Protein AF-A0A528B0G7-F1 (afdb_monomer_lite)

Foldseek 3Di:
DCVVDPDDDDDDDQPPPPHPPGDDDVVRVVVVVVVVVVVVVVCVVVVDD

pLDDT: mean 89.15, std 11.33, range [50.62, 98.12]

Sequence (49 aa):
IKDYCPVVEFGLVGKTMHMVDERVALAELETLTQIYQRFIEDWFERGIP

Radius of gyration: 14.87 Å; chains: 1; bounding box: 38×24×32 Å

Structure (mmCIF, N/CA/C/O backbone):
data_AF-A0A528B0G7-F1
#
_entry.id   AF-A0A528B0G7-F1
#
loop_
_atom_site.group_PDB
_atom_site.id
_atom_site.type_symbol
_atom_site.label_atom_id
_atom_site.label_alt_id
_atom_site.label_comp_id
_atom_site.label_asym_id
_atom_site.label_entity_id
_atom_site.label_seq_id
_atom_site.pdbx_PDB_ins_code
_atom_site.Cartn_x
_atom_site.Cartn_y
_atom_site.Cartn_z
_atom_site.occupancy
_atom_site.B_iso_or_equiv
_atom_site.auth_seq_id
_atom_site.auth_comp_id
_atom_site.auth_asym_id
_atom_site.auth_atom_id
_atom_site.pdbx_PDB_model_num
ATOM 1 N N . ILE A 1 1 ? -1.953 -13.750 16.729 1.00 63.50 1 ILE A N 1
ATOM 2 C CA . ILE A 1 1 ? -2.334 -12.360 16.341 1.00 63.50 1 ILE A CA 1
ATOM 3 C C . ILE A 1 1 ? -3.710 -12.351 15.687 1.00 63.50 1 ILE A C 1
ATOM 5 O O . ILE A 1 1 ? -4.599 -11.720 16.237 1.00 63.50 1 ILE A O 1
ATOM 9 N N . LYS A 1 2 ? -3.926 -13.113 14.606 1.00 65.94 2 LYS A N 1
ATOM 10 C CA . LYS A 1 2 ? -5.256 -13.291 13.995 1.00 65.94 2 LYS A CA 1
ATOM 11 C C . LYS A 1 2 ? -6.317 -13.846 14.966 1.00 65.94 2 LYS A C 1
ATOM 13 O O . LYS A 1 2 ? -7.488 -13.517 14.846 1.00 65.94 2 LYS A O 1
ATOM 18 N N . ASP A 1 3 ? -5.897 -14.629 15.960 1.00 79.69 3 ASP A N 1
ATOM 19 C CA . ASP A 1 3 ? -6.788 -15.158 17.009 1.00 79.69 3 ASP A CA 1
ATOM 20 C C . ASP A 1 3 ? -7.230 -14.097 18.031 1.00 79.69 3 ASP A C 1
ATOM 22 O O . ASP A 1 3 ? -8.135 -14.341 18.821 1.00 79.69 3 ASP A O 1
ATOM 26 N N . TYR A 1 4 ? -6.591 -12.922 18.021 1.00 87.38 4 TYR A N 1
ATOM 27 C CA . TYR A 1 4 ? -6.858 -11.831 18.960 1.00 87.38 4 TYR A CA 1
ATOM 28 C C . TYR A 1 4 ? -7.535 -10.625 18.302 1.00 87.38 4 TYR A C 1
ATOM 30 O O . TYR A 1 4 ? -8.245 -9.893 18.986 1.00 87.38 4 TYR A O 1
ATOM 38 N N . CYS A 1 5 ? -7.358 -10.409 16.995 1.00 83.50 5 CYS A N 1
ATOM 39 C CA . CYS A 1 5 ? -8.160 -9.444 16.249 1.00 83.50 5 CYS A CA 1
ATOM 40 C C . CYS A 1 5 ? -8.346 -9.860 14.780 1.00 83.50 5 CYS A C 1
ATOM 42 O O . CYS A 1 5 ? -7.495 -10.565 14.226 1.00 83.50 5 CYS A O 1
ATOM 44 N N . PRO A 1 6 ? -9.436 -9.415 14.128 1.00 86.75 6 PRO A N 1
ATOM 45 C CA . PRO A 1 6 ? -9.609 -9.593 12.694 1.00 86.75 6 PRO A CA 1
ATOM 46 C C . PRO A 1 6 ? -8.477 -8.891 11.934 1.00 86.75 6 PRO A C 1
ATOM 48 O O . PRO A 1 6 ? -8.353 -7.670 11.980 1.00 86.75 6 PRO A O 1
ATOM 51 N N . VAL A 1 7 ? -7.661 -9.672 11.227 1.00 88.81 7 VAL A N 1
ATOM 52 C CA . VAL A 1 7 ? -6.581 -9.169 10.370 1.00 88.81 7 VAL A CA 1
ATOM 53 C C . VAL A 1 7 ? -6.878 -9.551 8.929 1.00 88.81 7 VAL A C 1
ATOM 55 O O . VAL A 1 7 ? -7.214 -10.704 8.642 1.00 88.81 7 VAL A O 1
ATOM 58 N N . VAL A 1 8 ? -6.721 -8.582 8.033 1.00 87.88 8 VAL A N 1
ATOM 59 C CA . VAL A 1 8 ? -6.730 -8.782 6.585 1.00 87.88 8 VAL A CA 1
ATOM 60 C C . VAL A 1 8 ? -5.366 -8.360 6.054 1.00 87.88 8 VAL A C 1
ATOM 62 O O . VAL A 1 8 ? -4.860 -7.304 6.423 1.00 87.88 8 VAL A O 1
ATOM 65 N N . GLU A 1 9 ? -4.783 -9.189 5.195 1.00 91.06 9 GLU A N 1
ATOM 66 C CA . GLU A 1 9 ? -3.507 -8.929 4.536 1.00 91.06 9 GLU A CA 1
ATOM 67 C C . GLU A 1 9 ? -3.715 -8.998 3.022 1.00 91.06 9 GLU A C 1
ATOM 69 O O . GLU A 1 9 ? -4.272 -9.969 2.505 1.00 91.06 9 GLU A O 1
ATOM 74 N N . PHE A 1 10 ? -3.312 -7.943 2.321 1.00 91.81 10 PHE A N 1
ATOM 75 C CA . PHE A 1 10 ? -3.341 -7.854 0.867 1.00 91.81 10 PHE A CA 1
ATOM 76 C C . PHE A 1 10 ? -2.249 -6.891 0.396 1.00 91.81 10 PHE A C 1
ATOM 78 O O . PHE A 1 10 ? -1.798 -6.030 1.149 1.00 91.81 10 PHE A O 1
ATOM 85 N N . GLY A 1 11 ? -1.823 -7.040 -0.855 1.00 92.44 11 GLY A N 1
ATOM 86 C CA . GLY A 1 11 ? -0.754 -6.240 -1.439 1.00 92.44 11 GLY A CA 1
ATOM 87 C C . GLY A 1 11 ? -0.571 -6.534 -2.924 1.00 92.44 11 GLY A C 1
ATOM 88 O O . GLY A 1 11 ? -1.407 -7.188 -3.550 1.00 92.44 11 GLY A O 1
ATOM 89 N N . LEU A 1 12 ? 0.527 -6.035 -3.4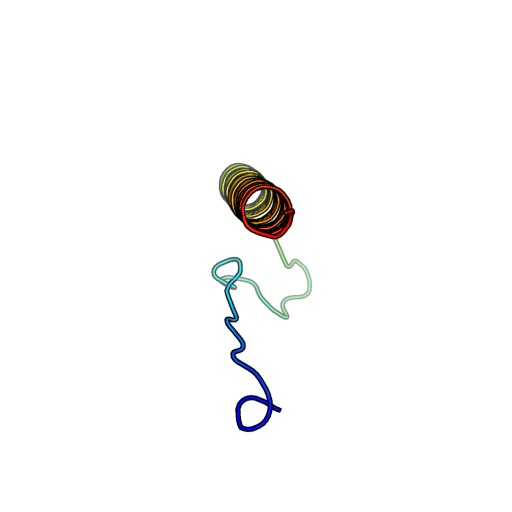89 1.00 94.31 12 LEU A N 1
ATOM 90 C CA . LEU A 1 12 ? 0.880 -6.246 -4.893 1.00 94.31 12 LEU A CA 1
ATOM 91 C C . LEU A 1 12 ? 1.223 -7.714 -5.166 1.00 94.31 12 LEU A C 1
ATOM 93 O O . LEU A 1 12 ? 1.754 -8.422 -4.308 1.00 94.31 12 LEU A O 1
ATOM 97 N N . VAL A 1 13 ? 0.985 -8.160 -6.40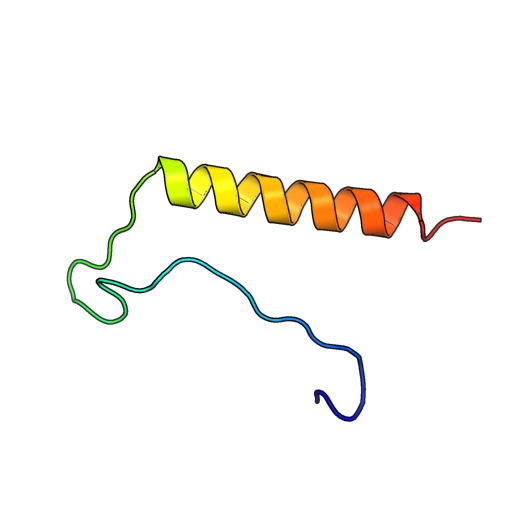0 1.00 88.75 13 VAL A N 1
ATOM 98 C CA . VAL A 1 13 ? 1.439 -9.480 -6.845 1.00 88.75 13 VAL A CA 1
ATOM 99 C C . VAL A 1 13 ? 2.956 -9.431 -7.026 1.00 88.75 13 VAL A C 1
ATOM 101 O O . VAL A 1 13 ? 3.462 -8.815 -7.962 1.00 88.75 13 VAL A O 1
ATOM 104 N N . GLY A 1 14 ? 3.683 -10.098 -6.131 1.00 84.31 14 GLY A N 1
ATOM 105 C CA . GLY A 1 14 ? 5.145 -10.093 -6.043 1.00 84.31 14 GLY A CA 1
ATOM 106 C C . GLY A 1 14 ? 5.887 -10.823 -7.168 1.00 84.31 14 GLY A C 1
ATOM 107 O O . GLY A 1 14 ? 6.720 -11.678 -6.886 1.00 84.31 14 GLY A O 1
ATOM 108 N N . LYS A 1 15 ? 5.618 -10.513 -8.444 1.00 90.25 15 LYS A N 1
ATOM 109 C CA . LYS A 1 15 ? 6.247 -11.184 -9.603 1.00 90.25 15 LYS A CA 1
ATOM 110 C C . LYS A 1 15 ? 7.779 -11.114 -9.588 1.00 90.25 15 LYS A C 1
ATOM 112 O O . LYS A 1 15 ? 8.429 -12.027 -10.086 1.00 90.25 15 LYS A O 1
ATOM 117 N N . THR A 1 16 ? 8.340 -10.046 -9.026 1.00 93.31 16 THR A N 1
ATOM 118 C CA . THR A 1 16 ? 9.789 -9.845 -8.852 1.00 93.31 16 THR A CA 1
ATOM 119 C C . THR A 1 16 ? 10.183 -9.711 -7.379 1.00 93.31 16 THR A C 1
ATOM 121 O O . THR A 1 16 ? 11.228 -9.137 -7.084 1.00 93.31 16 THR A O 1
ATOM 124 N N . MET A 1 17 ? 9.335 -10.159 -6.448 1.00 91.81 17 MET A N 1
ATOM 125 C CA . MET A 1 17 ? 9.584 -10.000 -5.013 1.00 91.81 17 MET A CA 1
ATOM 126 C C . MET A 1 17 ? 10.876 -10.724 -4.614 1.00 91.81 17 MET A C 1
ATOM 128 O O . MET A 1 17 ? 11.100 -11.859 -5.038 1.00 91.81 17 MET A O 1
ATOM 132 N N . HIS A 1 18 ? 11.723 -10.063 -3.819 1.00 93.81 18 HIS A N 1
ATOM 133 C CA . HIS A 1 18 ? 13.045 -10.550 -3.393 1.00 93.81 18 HIS A CA 1
ATOM 134 C C . HIS A 1 18 ? 14.107 -10.672 -4.504 1.00 93.81 18 HIS A C 1
ATOM 136 O O . HIS A 1 18 ? 15.152 -11.292 -4.295 1.00 93.81 18 HIS A O 1
ATOM 142 N N . MET A 1 19 ? 13.883 -10.074 -5.676 1.00 95.94 19 MET A N 1
ATOM 143 C CA . MET A 1 19 ? 14.922 -9.923 -6.700 1.00 95.94 19 MET A CA 1
ATOM 144 C C . MET A 1 19 ? 15.748 -8.653 -6.457 1.00 95.94 19 MET A C 1
ATOM 146 O O . MET A 1 19 ? 15.275 -7.700 -5.849 1.00 95.94 19 MET A O 1
ATOM 150 N N . VAL A 1 20 ? 16.983 -8.614 -6.971 1.00 96.50 20 VAL A N 1
ATOM 151 C CA . VAL A 1 20 ? 17.850 -7.418 -6.876 1.00 96.50 20 VAL A CA 1
ATOM 152 C C . VAL A 1 20 ? 17.204 -6.194 -7.543 1.00 96.50 20 VAL A C 1
ATOM 154 O O . VAL A 1 20 ? 17.344 -5.085 -7.042 1.00 96.50 20 VAL A O 1
ATOM 157 N N . ASP A 1 21 ? 16.482 -6.408 -8.646 1.00 94.88 21 ASP A N 1
ATOM 158 C CA . ASP A 1 21 ? 15.692 -5.390 -9.357 1.00 94.88 21 ASP A CA 1
ATOM 159 C C . ASP A 1 21 ? 14.189 -5.662 -9.164 1.00 94.88 21 ASP A C 1
ATOM 161 O O . ASP A 1 21 ? 13.464 -6.010 -10.100 1.00 94.88 21 ASP A O 1
ATOM 165 N N . GLU A 1 22 ? 13.734 -5.604 -7.911 1.00 95.81 22 GLU A N 1
ATOM 166 C CA . GLU A 1 22 ? 12.315 -5.707 -7.579 1.00 95.81 22 GLU A CA 1
ATOM 167 C C . GLU A 1 22 ? 11.555 -4.473 -8.089 1.00 95.81 22 GLU A C 1
ATOM 169 O O . GLU A 1 22 ? 11.882 -3.333 -7.761 1.00 95.81 22 GLU A O 1
ATOM 174 N N . ARG A 1 23 ? 10.521 -4.702 -8.904 1.00 95.00 23 ARG A N 1
ATOM 175 C CA . ARG A 1 23 ? 9.733 -3.648 -9.542 1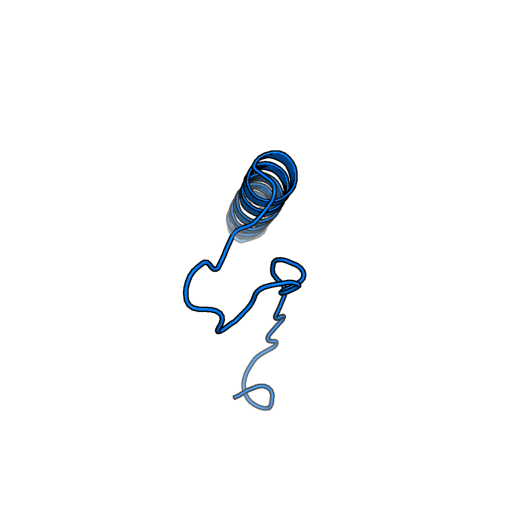.00 95.00 23 ARG A CA 1
ATOM 176 C C . ARG A 1 23 ? 8.279 -4.050 -9.726 1.00 95.00 23 ARG A C 1
ATOM 178 O O . ARG A 1 23 ? 7.932 -5.223 -9.826 1.00 95.00 23 ARG A O 1
ATOM 185 N N . VAL A 1 24 ? 7.433 -3.043 -9.868 1.00 95.31 24 VAL A N 1
ATOM 186 C CA . VAL A 1 24 ? 6.003 -3.202 -10.123 1.00 95.31 24 VAL A CA 1
ATOM 187 C C . VAL A 1 24 ? 5.546 -2.197 -11.174 1.00 95.31 24 VAL A C 1
ATOM 189 O O . VAL A 1 24 ? 6.201 -1.176 -11.394 1.00 95.31 24 VAL A O 1
ATOM 192 N N . ALA A 1 25 ? 4.432 -2.480 -11.850 1.00 95.69 25 ALA A N 1
ATOM 193 C CA . ALA A 1 25 ? 3.803 -1.493 -12.711 1.00 95.69 25 ALA A CA 1
ATOM 194 C C . ALA A 1 25 ? 3.254 -0.334 -11.866 1.00 95.69 25 ALA A C 1
ATOM 196 O O . ALA A 1 25 ? 2.571 -0.553 -10.866 1.00 95.69 25 ALA A O 1
ATOM 197 N N . LEU A 1 26 ? 3.494 0.903 -12.305 1.00 96.38 26 LEU A N 1
ATOM 198 C CA . LEU A 1 26 ? 3.010 2.091 -11.599 1.00 96.38 26 LEU A CA 1
ATOM 199 C C . LEU A 1 26 ? 1.484 2.064 -11.403 1.00 96.38 26 LEU A C 1
ATOM 201 O O . LEU A 1 26 ? 1.004 2.370 -10.320 1.00 96.38 26 LEU A O 1
ATOM 205 N N . ALA A 1 27 ? 0.738 1.590 -12.404 1.00 97.06 27 ALA A N 1
ATOM 206 C CA . ALA A 1 27 ? -0.714 1.449 -12.317 1.00 97.06 27 ALA A CA 1
ATOM 207 C C . ALA A 1 27 ? -1.170 0.502 -11.186 1.00 97.06 27 ALA A C 1
ATOM 209 O O . ALA A 1 27 ? -2.196 0.747 -10.551 1.00 97.06 27 ALA A O 1
ATOM 210 N N . GLU A 1 28 ? -0.419 -0.571 -10.902 1.00 95.81 28 GLU A N 1
ATOM 211 C CA . GLU A 1 28 ? -0.735 -1.474 -9.786 1.00 95.81 28 GLU A CA 1
ATOM 212 C C . GLU A 1 28 ? -0.435 -0.800 -8.438 1.00 95.81 28 GLU A C 1
ATOM 214 O O . GLU A 1 28 ? -1.221 -0.941 -7.501 1.00 95.81 28 GLU A O 1
ATOM 219 N N . LEU A 1 29 ? 0.650 -0.017 -8.353 1.00 95.69 29 LEU A N 1
ATOM 220 C CA . LEU A 1 29 ? 0.975 0.776 -7.164 1.00 95.69 29 LEU A CA 1
ATOM 221 C C . LEU A 1 29 ? -0.113 1.820 -6.872 1.00 95.69 29 LEU A C 1
ATOM 223 O O . LEU A 1 29 ? -0.613 1.877 -5.752 1.00 95.69 29 LEU A O 1
ATOM 227 N N . GLU A 1 30 ? -0.521 2.592 -7.880 1.00 97.94 30 GLU A N 1
ATOM 228 C CA . GLU A 1 30 ? -1.589 3.595 -7.771 1.00 97.94 30 GLU A CA 1
ATOM 229 C C . GLU A 1 30 ? -2.918 2.965 -7.338 1.00 97.94 30 GLU A C 1
ATOM 231 O O . GLU A 1 30 ? -3.599 3.484 -6.451 1.00 97.94 30 GLU A O 1
ATOM 236 N N . THR A 1 31 ? -3.261 1.808 -7.910 1.00 97.31 31 THR A N 1
ATOM 237 C CA . THR A 1 31 ? -4.464 1.056 -7.528 1.00 97.31 31 THR A CA 1
ATOM 238 C C . THR A 1 31 ? -4.403 0.634 -6.061 1.00 97.31 31 THR A C 1
ATOM 240 O O . THR A 1 31 ? -5.375 0.811 -5.325 1.00 97.31 31 THR A O 1
ATOM 243 N N . LEU A 1 32 ? -3.262 0.110 -5.600 1.00 97.12 32 LEU A N 1
ATOM 244 C CA . LEU A 1 32 ? -3.102 -0.282 -4.202 1.00 97.12 32 LEU A CA 1
ATOM 245 C C . LEU A 1 32 ? -3.218 0.926 -3.261 1.00 97.12 32 LEU A C 1
ATOM 247 O O . LEU A 1 32 ? -3.882 0.830 -2.229 1.00 97.12 32 LEU A O 1
ATOM 251 N N . THR A 1 33 ? -2.643 2.075 -3.630 1.00 97.06 33 THR A N 1
ATOM 252 C CA . THR A 1 33 ? -2.792 3.327 -2.874 1.00 97.06 33 THR A CA 1
ATOM 253 C C . THR A 1 33 ? -4.259 3.733 -2.732 1.00 97.06 33 THR A C 1
ATOM 255 O O . THR A 1 33 ? -4.696 4.029 -1.621 1.00 97.06 33 THR A O 1
ATOM 258 N N . GLN A 1 34 ? -5.039 3.685 -3.817 1.00 98.12 34 GLN A N 1
ATOM 259 C CA . GLN A 1 34 ? -6.471 4.010 -3.786 1.00 98.12 34 GLN A CA 1
ATOM 260 C C . GLN A 1 34 ? -7.265 3.066 -2.875 1.00 98.12 34 GLN A C 1
ATOM 262 O O . GLN A 1 34 ? -8.147 3.515 -2.145 1.00 98.12 34 GLN A O 1
ATOM 267 N N . ILE A 1 35 ? -6.941 1.768 -2.877 1.00 96.88 35 ILE A N 1
ATOM 268 C CA . ILE A 1 35 ? -7.590 0.786 -1.997 1.00 96.88 35 ILE A CA 1
ATOM 269 C C . ILE A 1 35 ? -7.317 1.115 -0.525 1.00 96.88 35 ILE A C 1
ATOM 271 O O . ILE A 1 35 ? -8.254 1.136 0.272 1.00 96.88 35 ILE A O 1
ATOM 275 N N . TYR A 1 36 ? -6.062 1.397 -0.159 1.00 96.31 36 TYR A N 1
ATOM 276 C CA . TYR A 1 36 ? -5.720 1.769 1.217 1.00 96.31 36 TYR A CA 1
ATOM 277 C C . TYR A 1 36 ? -6.389 3.070 1.648 1.00 96.31 36 TYR A C 1
ATOM 279 O O . TYR A 1 36 ? -6.932 3.127 2.750 1.00 96.31 36 TYR A O 1
ATOM 287 N N . GLN A 1 37 ? -6.382 4.090 0.788 1.00 96.75 37 GLN A N 1
ATOM 288 C CA . GLN A 1 37 ? -7.047 5.358 1.069 1.00 96.75 37 GLN A CA 1
ATOM 289 C C . GLN A 1 37 ? -8.536 5.138 1.358 1.00 96.75 37 GLN A C 1
ATOM 291 O O . GLN A 1 37 ? -9.001 5.482 2.442 1.00 96.75 37 GLN A O 1
ATOM 296 N N . ARG A 1 38 ? -9.245 4.472 0.440 1.00 96.06 38 ARG A N 1
ATOM 297 C CA . ARG A 1 38 ? -10.664 4.127 0.583 1.00 96.06 38 ARG A CA 1
ATOM 298 C C . ARG A 1 38 ? -10.932 3.345 1.868 1.00 96.06 38 ARG A C 1
ATOM 300 O O . ARG A 1 38 ? -11.901 3.614 2.562 1.00 96.06 38 ARG A O 1
ATOM 307 N N . PHE A 1 39 ? -10.086 2.367 2.189 1.00 93.44 39 PHE A N 1
ATOM 308 C CA . PHE A 1 39 ? -10.243 1.552 3.394 1.00 93.44 39 PHE A CA 1
ATOM 309 C C . PHE A 1 39 ? -10.131 2.388 4.675 1.00 93.44 39 PHE A C 1
ATOM 311 O O . PHE A 1 39 ? -10.922 2.208 5.598 1.00 93.44 39 PHE A O 1
ATOM 318 N N . ILE A 1 40 ? -9.157 3.299 4.729 1.00 92.62 40 ILE A N 1
ATOM 319 C CA . ILE A 1 40 ? -8.937 4.189 5.872 1.00 92.62 40 ILE A CA 1
ATOM 320 C C . ILE A 1 40 ? -10.087 5.197 6.002 1.00 92.62 40 ILE A C 1
ATOM 322 O O . ILE A 1 40 ? -10.594 5.387 7.106 1.00 92.62 40 ILE A O 1
ATOM 326 N N . GLU A 1 41 ? -10.515 5.806 4.894 1.00 95.38 41 GLU A N 1
ATOM 327 C CA . GLU A 1 41 ? -11.663 6.722 4.846 1.00 95.38 41 GLU A CA 1
ATOM 328 C C . GLU A 1 41 ? -12.933 6.025 5.345 1.00 95.38 41 GLU A C 1
ATOM 330 O O . GLU A 1 41 ? -13.499 6.445 6.351 1.00 95.38 41 GLU A O 1
ATOM 335 N N . ASP A 1 42 ? -13.308 4.892 4.742 1.00 93.19 42 ASP A N 1
ATOM 336 C CA . ASP A 1 42 ? -14.467 4.095 5.152 1.00 93.19 42 ASP A CA 1
ATOM 337 C C . ASP A 1 42 ? -14.383 3.680 6.640 1.00 93.19 42 ASP A C 1
ATOM 339 O O . ASP A 1 42 ? -15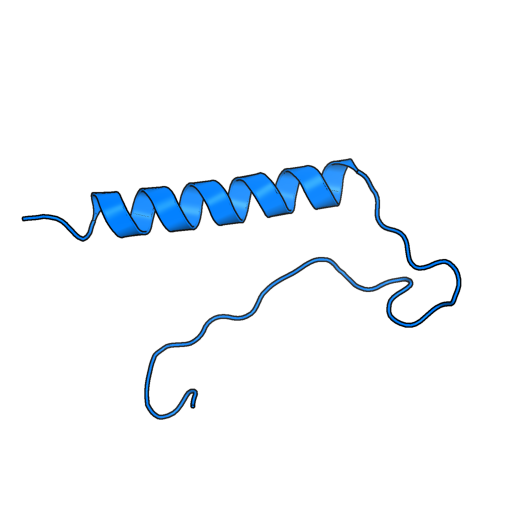.407 3.616 7.323 1.00 93.19 42 ASP A O 1
ATOM 343 N N . TRP A 1 43 ? -13.188 3.376 7.162 1.00 89.62 43 TRP A N 1
ATOM 344 C CA . TRP A 1 43 ? -12.995 3.004 8.569 1.00 89.62 43 TRP A CA 1
ATOM 345 C C . TRP A 1 43 ? -13.283 4.167 9.522 1.00 89.62 43 TRP A C 1
ATOM 347 O O . TRP A 1 43 ? -14.002 3.990 10.508 1.00 89.62 43 TRP A O 1
ATOM 357 N N . PHE A 1 44 ? -12.747 5.355 9.235 1.00 90.06 44 PHE A N 1
ATOM 358 C CA . PHE A 1 44 ? -12.972 6.532 10.072 1.00 90.06 44 PHE A CA 1
ATOM 359 C C . PHE A 1 44 ? -14.370 7.129 9.882 1.00 90.06 44 PHE A C 1
ATOM 361 O O . PHE A 1 44 ? -14.949 7.594 10.855 1.00 90.06 44 PHE A O 1
ATOM 368 N N . GLU A 1 45 ? -14.964 7.047 8.692 1.00 90.44 45 GLU A N 1
ATOM 369 C CA . GLU A 1 45 ? -16.350 7.471 8.453 1.00 90.44 45 GLU A CA 1
ATOM 370 C C . GLU A 1 45 ? -17.369 6.582 9.180 1.00 90.44 45 GLU A C 1
ATOM 372 O O . GLU A 1 45 ? -18.378 7.073 9.680 1.00 90.44 45 GLU A O 1
ATOM 377 N N . ARG A 1 46 ? -17.113 5.269 9.278 1.00 74.75 46 ARG A N 1
ATOM 378 C CA . ARG A 1 46 ? -17.988 4.323 9.999 1.00 74.75 46 ARG A CA 1
ATOM 379 C C . ARG A 1 46 ? -17.705 4.255 11.502 1.00 74.75 46 ARG A C 1
ATOM 381 O O . ARG A 1 46 ? -18.514 3.702 12.243 1.00 74.75 46 ARG A O 1
ATOM 388 N N . GLY A 1 47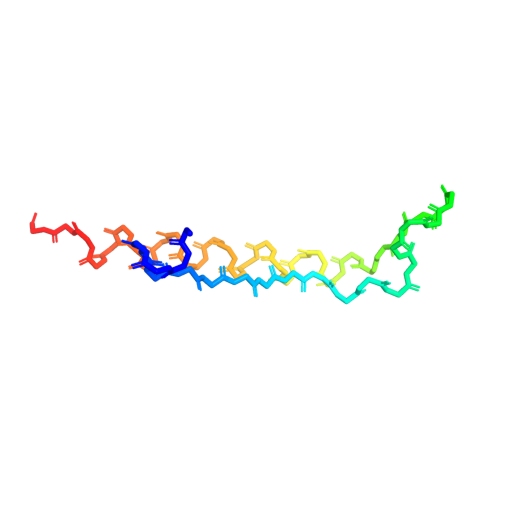 ? -16.555 4.767 11.942 1.00 60.34 47 GLY A N 1
ATOM 389 C CA . GLY A 1 47 ? -16.049 4.676 13.314 1.00 60.34 47 GLY A CA 1
ATOM 390 C C . GLY A 1 47 ? -16.381 5.862 14.226 1.00 60.34 47 GLY A C 1
ATOM 391 O O . GLY A 1 47 ? -15.867 5.904 15.343 1.00 60.34 47 GLY A O 1
ATOM 392 N N . ILE A 1 48 ? -17.206 6.815 13.787 1.00 50.62 48 ILE A N 1
ATOM 393 C CA . ILE A 1 48 ? -17.559 8.014 14.561 1.00 50.62 48 ILE A CA 1
ATOM 394 C C . ILE A 1 48 ? -19.053 7.966 14.938 1.00 50.62 48 ILE A C 1
ATOM 396 O O . ILE A 1 48 ? -19.888 7.953 14.032 1.00 50.62 48 ILE A O 1
ATOM 400 N N . PRO A 1 49 ? -19.428 7.933 16.234 1.00 54.97 49 PRO A N 1
ATOM 401 C CA . PRO A 1 49 ? -20.667 8.561 16.687 1.00 54.97 49 PRO A CA 1
ATOM 402 C C . PRO A 1 49 ? -20.580 10.091 16.610 1.00 54.97 49 PRO A C 1
ATOM 404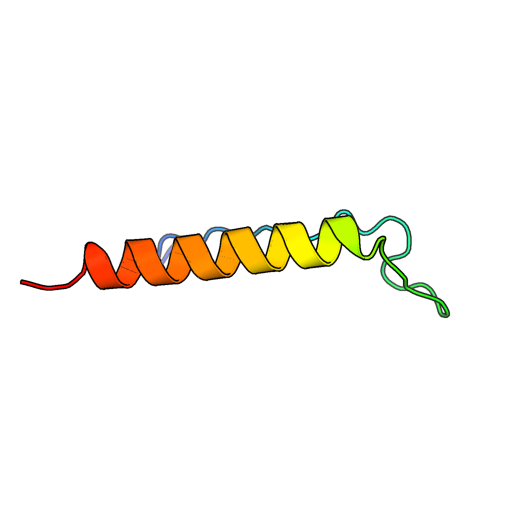 O O . PRO A 1 49 ? -19.509 10.643 16.954 1.00 54.97 49 PRO A O 1
#

Secondary structure (DSSP, 8-state):
-TTTS---------TTTTSTT----HHHHHHHHHHHHHHHHHHHHHS--